Protein AF-A0A1C3NVM6-F1 (afdb_monomer_lite)

Structure (mmCIF, N/CA/C/O backbone):
data_AF-A0A1C3NVM6-F1
#
_entry.id   AF-A0A1C3NVM6-F1
#
loop_
_atom_site.group_PDB
_atom_site.id
_atom_site.type_symbol
_atom_site.label_atom_id
_atom_site.label_alt_id
_atom_site.label_comp_id
_atom_site.label_asym_id
_atom_site.label_entity_id
_atom_site.label_seq_id
_atom_site.pdbx_PDB_ins_code
_atom_site.Cartn_x
_atom_site.Cartn_y
_atom_site.Cartn_z
_atom_site.occupancy
_atom_site.B_iso_or_equiv
_atom_site.auth_seq_id
_atom_site.auth_comp_id
_atom_site.auth_asym_id
_atom_site.auth_atom_id
_atom_site.pdbx_PDB_model_num
ATOM 1 N N . MET A 1 1 ? -20.623 7.545 12.129 1.00 45.22 1 MET A N 1
ATOM 2 C CA . MET A 1 1 ? -19.542 6.965 11.305 1.00 45.22 1 MET A CA 1
ATOM 3 C C . MET A 1 1 ? -18.232 7.533 11.815 1.00 45.22 1 MET A C 1
ATOM 5 O O . MET A 1 1 ? -17.837 8.609 11.400 1.00 45.22 1 MET A O 1
ATOM 9 N N . THR A 1 2 ? -17.630 6.892 12.813 1.00 41.72 2 THR A N 1
ATOM 10 C CA . THR A 1 2 ? -16.450 7.446 13.489 1.00 41.72 2 THR A CA 1
ATOM 11 C C . THR A 1 2 ? -15.220 6.760 12.914 1.00 41.72 2 THR A C 1
ATOM 13 O O . THR A 1 2 ? -14.871 5.658 13.333 1.00 41.72 2 THR A O 1
ATOM 16 N N . LEU A 1 3 ? -14.609 7.368 11.898 1.00 51.72 3 LEU A N 1
ATOM 17 C CA . LEU A 1 3 ? -13.335 6.901 11.364 1.00 51.72 3 LEU A CA 1
ATOM 18 C C . LEU A 1 3 ? -12.263 7.153 12.430 1.00 51.72 3 LEU A C 1
ATOM 20 O O . LEU A 1 3 ? -12.024 8.272 12.872 1.00 51.72 3 LEU A O 1
ATOM 24 N N . THR A 1 4 ? -11.676 6.078 12.939 1.00 54.66 4 THR A N 1
ATOM 25 C CA . THR A 1 4 ? -10.547 6.150 13.860 1.00 54.66 4 THR A CA 1
ATOM 26 C C . THR A 1 4 ? -9.282 6.378 13.031 1.00 54.66 4 THR A C 1
ATOM 28 O O . THR A 1 4 ? -9.038 5.635 12.087 1.00 54.66 4 THR A O 1
ATOM 31 N N . VAL A 1 5 ? -8.480 7.389 13.392 1.00 80.00 5 VAL A N 1
ATOM 32 C CA . VAL A 1 5 ? -7.215 7.841 12.754 1.00 80.00 5 VAL A CA 1
ATOM 33 C C . VAL A 1 5 ? -6.427 6.793 11.933 1.00 80.00 5 VAL A C 1
ATOM 35 O O . VAL A 1 5 ? -6.034 7.122 10.817 1.00 80.00 5 VAL A O 1
ATOM 38 N N . PRO A 1 6 ? -6.183 5.537 12.383 1.00 85.31 6 PRO A N 1
ATOM 39 C CA . PRO A 1 6 ? -5.487 4.548 11.547 1.00 85.31 6 PRO A CA 1
ATOM 40 C C . PRO A 1 6 ? -6.184 4.234 10.218 1.00 85.31 6 PRO A C 1
ATOM 42 O O . PRO A 1 6 ? -5.511 4.019 9.216 1.00 85.31 6 PRO A O 1
ATOM 45 N N . THR A 1 7 ? -7.516 4.218 10.197 1.00 87.44 7 THR A N 1
ATOM 46 C CA . THR A 1 7 ? -8.305 3.944 8.985 1.00 87.44 7 THR A CA 1
ATOM 47 C C . THR A 1 7 ? -8.154 5.078 7.974 1.00 87.44 7 THR A C 1
ATOM 49 O O . THR A 1 7 ? -8.001 4.827 6.784 1.00 87.44 7 THR A O 1
ATOM 52 N N . GLU A 1 8 ? -8.141 6.324 8.451 1.00 91.06 8 GLU A N 1
ATOM 53 C CA . GLU A 1 8 ? -7.968 7.517 7.614 1.00 91.06 8 GLU A CA 1
ATOM 54 C C . GLU A 1 8 ? -6.559 7.576 7.028 1.00 91.06 8 GLU A C 1
ATOM 56 O O . GLU A 1 8 ? -6.404 7.836 5.840 1.00 91.06 8 GLU A O 1
ATOM 61 N N . ILE A 1 9 ? -5.538 7.258 7.832 1.00 92.69 9 ILE A N 1
ATOM 62 C CA . ILE A 1 9 ? -4.156 7.169 7.349 1.00 92.69 9 ILE A CA 1
ATOM 63 C C . ILE A 1 9 ? -4.026 6.039 6.326 1.00 92.69 9 ILE A C 1
ATOM 65 O O . ILE A 1 9 ? -3.431 6.248 5.275 1.00 92.69 9 ILE A O 1
ATOM 69 N N . GLY A 1 10 ? -4.604 4.862 6.590 1.00 94.31 10 GLY A N 1
ATOM 70 C CA . GLY A 1 10 ? -4.610 3.754 5.634 1.00 94.31 10 GLY A CA 1
ATOM 71 C C . GLY A 1 10 ? -5.243 4.154 4.299 1.00 94.31 10 GLY A C 1
ATOM 72 O O . GLY A 1 10 ? -4.642 3.939 3.248 1.00 94.31 10 GLY A O 1
ATOM 73 N N . ALA A 1 11 ? -6.404 4.813 4.338 1.00 93.94 11 ALA A N 1
ATOM 74 C CA . ALA A 1 11 ? -7.075 5.323 3.145 1.00 93.94 11 ALA A CA 1
ATOM 75 C C . ALA A 1 11 ? -6.246 6.401 2.421 1.00 93.94 11 ALA A C 1
ATOM 77 O O . ALA A 1 11 ? -6.111 6.341 1.200 1.00 93.94 11 ALA A O 1
ATOM 78 N N . ALA A 1 12 ? -5.638 7.343 3.152 1.00 93.75 12 ALA A N 1
ATOM 79 C CA . ALA A 1 12 ? -4.766 8.376 2.585 1.00 93.75 12 ALA A CA 1
ATOM 80 C C . ALA A 1 12 ? -3.505 7.782 1.934 1.00 93.75 12 ALA A C 1
ATOM 82 O O . ALA A 1 12 ? -3.042 8.265 0.904 1.00 93.75 12 ALA A O 1
ATOM 83 N N . MET A 1 13 ? -2.990 6.687 2.494 1.00 96.12 13 MET A N 1
ATOM 84 C CA . MET A 1 13 ? -1.891 5.900 1.935 1.00 96.12 13 MET A CA 1
ATOM 85 C C . MET A 1 13 ? -2.340 4.960 0.803 1.00 96.12 13 MET A C 1
ATOM 87 O O . MET A 1 13 ? -1.520 4.201 0.293 1.00 96.12 13 MET A O 1
ATOM 91 N N . ALA A 1 14 ? -3.613 5.016 0.393 1.00 96.81 14 ALA A N 1
ATOM 92 C CA . ALA A 1 14 ? -4.238 4.192 -0.641 1.00 96.81 14 ALA A CA 1
ATOM 93 C C . ALA A 1 14 ? -4.256 2.680 -0.341 1.00 96.81 14 ALA A C 1
ATOM 95 O O . ALA A 1 14 ? -4.271 1.856 -1.260 1.00 96.81 14 ALA A O 1
ATOM 96 N N . PHE A 1 15 ? -4.278 2.293 0.938 1.00 96.31 15 PHE A N 1
ATOM 97 C CA . PHE A 1 15 ? -4.554 0.909 1.314 1.00 96.31 15 PHE A CA 1
ATOM 98 C C . PHE A 1 15 ? -6.031 0.555 1.068 1.00 96.31 15 PHE A C 1
ATOM 100 O O . PHE A 1 15 ? -6.915 1.377 1.321 1.00 96.31 15 PHE A O 1
ATOM 107 N N . PRO A 1 16 ? -6.331 -0.675 0.604 1.00 95.06 16 PRO A N 1
ATOM 108 C CA . PRO A 1 16 ? -7.704 -1.146 0.449 1.00 95.06 16 PRO A CA 1
ATOM 109 C C . PRO A 1 16 ? -8.478 -1.123 1.772 1.00 95.06 16 PRO A C 1
ATOM 111 O O . PRO A 1 16 ? -7.914 -1.406 2.826 1.00 95.06 16 PRO A O 1
ATOM 114 N N . ALA A 1 17 ? -9.795 -0.907 1.714 1.00 89.81 17 ALA A N 1
ATOM 115 C CA . ALA A 1 17 ? -10.653 -0.844 2.905 1.00 89.81 17 ALA A CA 1
ATOM 116 C C . ALA A 1 17 ? -10.618 -2.117 3.784 1.00 89.81 17 ALA A C 1
ATOM 118 O O . ALA A 1 17 ? -10.884 -2.047 4.979 1.00 89.81 17 ALA A O 1
ATOM 119 N N . GLY A 1 18 ? -10.274 -3.275 3.207 1.00 90.38 18 GLY A N 1
ATOM 120 C CA . GLY A 1 18 ? -10.118 -4.547 3.924 1.00 90.38 18 GLY A CA 1
ATOM 121 C C . GLY A 1 18 ? -8.701 -4.833 4.435 1.00 90.38 18 GLY A C 1
ATOM 122 O O . GLY A 1 18 ? -8.449 -5.924 4.946 1.00 90.38 18 GLY A O 1
ATOM 123 N N . TYR A 1 19 ? -7.753 -3.907 4.267 1.00 93.81 19 TYR A N 1
ATOM 124 C CA . TYR A 1 19 ? -6.368 -4.129 4.664 1.00 93.81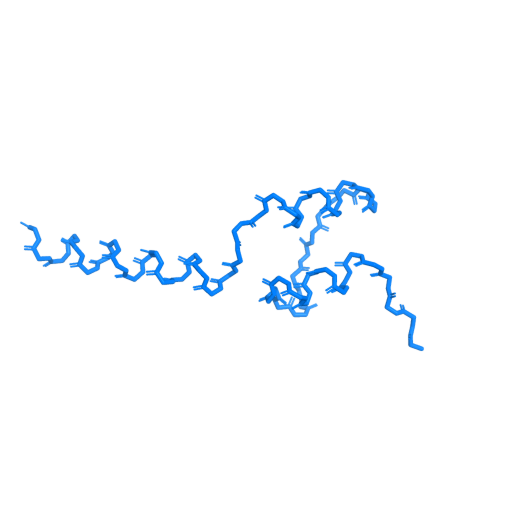 19 TYR A CA 1
ATOM 125 C C . TYR A 1 19 ? -6.227 -4.137 6.190 1.00 93.81 19 TYR A C 1
ATOM 127 O O . TYR A 1 19 ? -6.525 -3.155 6.873 1.00 93.81 19 TYR A O 1
ATOM 135 N N . ARG A 1 20 ? -5.762 -5.265 6.739 1.00 92.94 20 ARG A N 1
ATOM 136 C CA . ARG A 1 20 ? -5.646 -5.460 8.187 1.00 92.94 20 ARG A CA 1
ATOM 137 C C . ARG A 1 20 ? -4.237 -5.148 8.671 1.00 92.94 20 ARG A C 1
ATOM 139 O O . ARG A 1 20 ? -3.335 -5.972 8.540 1.00 92.94 20 ARG A O 1
ATOM 146 N N . ILE A 1 21 ? -4.080 -3.996 9.313 1.00 92.69 21 ILE A N 1
ATOM 147 C CA . ILE A 1 21 ? -2.857 -3.643 10.034 1.00 92.69 21 ILE A CA 1
ATOM 148 C C . ILE A 1 21 ? -2.904 -4.174 11.475 1.00 92.69 21 ILE A C 1
ATOM 150 O O . ILE A 1 21 ? -3.948 -4.161 12.127 1.00 92.69 21 ILE A O 1
ATOM 154 N N . THR A 1 22 ? -1.786 -4.699 11.969 1.00 94.19 22 THR A N 1
ATOM 155 C CA . THR A 1 22 ? -1.688 -5.331 13.295 1.00 94.19 22 THR A CA 1
ATOM 156 C C . THR A 1 22 ? -1.141 -4.371 14.354 1.00 94.19 22 THR A C 1
ATOM 158 O O . THR A 1 22 ? -0.565 -3.337 14.028 1.00 94.19 22 THR A O 1
ATOM 161 N N . GLY A 1 23 ? -1.267 -4.736 15.633 1.00 93.19 23 GLY A N 1
ATOM 162 C CA . GLY A 1 23 ? -0.721 -3.966 16.758 1.00 93.19 23 GLY A CA 1
ATOM 163 C C . GLY A 1 23 ? -1.677 -2.907 17.312 1.00 93.19 23 GLY A C 1
ATOM 164 O O . GLY A 1 23 ? -2.818 -2.779 16.861 1.00 93.19 23 GLY A O 1
ATOM 165 N N . ALA A 1 24 ? -1.217 -2.162 18.322 1.00 92.81 24 ALA A N 1
ATOM 166 C CA . ALA A 1 24 ? -1.997 -1.106 18.965 1.00 92.81 24 ALA A CA 1
ATOM 167 C C . ALA A 1 24 ? -2.095 0.146 18.078 1.00 92.81 24 ALA A C 1
ATOM 169 O O . ALA A 1 24 ? -1.281 0.356 17.183 1.00 92.81 24 ALA A O 1
ATOM 170 N N . ARG A 1 25 ? -3.058 1.036 18.354 1.00 89.56 25 ARG A N 1
ATOM 171 C CA . ARG A 1 25 ? -3.347 2.226 17.524 1.00 89.56 25 ARG A CA 1
ATOM 172 C C . ARG A 1 25 ? -2.106 3.061 17.174 1.00 89.56 25 ARG A C 1
ATOM 174 O O . ARG A 1 25 ? -1.960 3.477 16.031 1.00 89.56 25 ARG A O 1
ATOM 181 N N . ARG A 1 26 ? -1.206 3.301 18.137 1.00 90.88 26 ARG A N 1
ATOM 182 C CA . ARG A 1 26 ? 0.038 4.061 17.911 1.00 90.88 26 ARG A CA 1
ATOM 183 C C . ARG A 1 26 ? 1.005 3.326 16.981 1.00 90.88 26 ARG A C 1
ATOM 185 O O . ARG A 1 26 ? 1.639 3.962 16.144 1.00 90.88 26 ARG A O 1
ATOM 192 N N . ASP A 1 27 ? 1.095 2.008 17.106 1.00 93.62 27 ASP A N 1
ATOM 193 C CA . ASP A 1 27 ? 1.948 1.188 16.248 1.00 93.62 27 ASP A CA 1
ATOM 194 C C . ASP A 1 27 ? 1.382 1.116 14.834 1.00 93.62 27 ASP A C 1
ATOM 196 O O . ASP A 1 27 ? 2.138 1.238 13.882 1.00 93.62 27 ASP A O 1
ATOM 200 N N . GLN A 1 28 ? 0.058 1.045 14.681 1.00 93.88 28 GLN A N 1
ATOM 201 C CA . GLN A 1 28 ? -0.598 1.098 13.372 1.00 93.88 28 GLN A CA 1
ATOM 202 C C . GLN A 1 28 ? -0.295 2.403 12.624 1.00 93.88 28 GLN A C 1
ATOM 204 O O . GLN A 1 28 ? 0.026 2.369 11.441 1.00 93.88 28 GLN A O 1
ATOM 209 N N . VAL A 1 29 ? -0.331 3.550 13.314 1.00 92.75 29 VAL A N 1
ATOM 210 C CA . VAL A 1 29 ? 0.062 4.847 12.730 1.00 92.75 29 V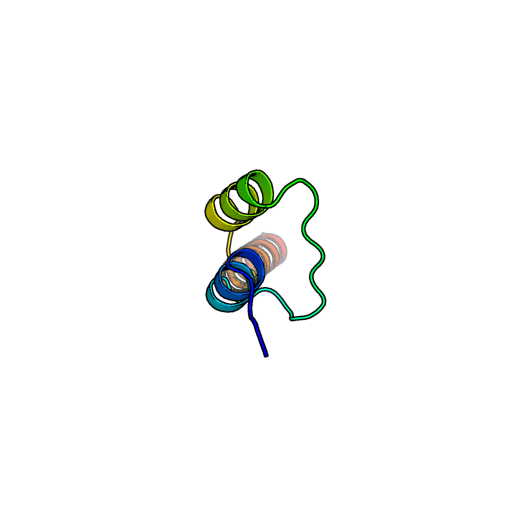AL A CA 1
ATOM 211 C C . VAL A 1 29 ? 1.519 4.813 12.256 1.00 92.75 29 VAL A C 1
ATOM 213 O O . VAL A 1 29 ? 1.810 5.250 11.145 1.00 92.75 29 VAL A O 1
ATOM 216 N N . ARG A 1 30 ? 2.432 4.256 13.064 1.00 92.69 30 ARG A N 1
ATOM 217 C CA . ARG A 1 30 ? 3.854 4.116 12.695 1.00 92.69 30 ARG A CA 1
ATOM 218 C C . ARG A 1 30 ? 4.051 3.157 11.523 1.00 92.69 30 ARG A C 1
ATOM 220 O O . ARG A 1 30 ? 4.852 3.442 10.643 1.00 92.69 30 ARG A O 1
ATOM 227 N N . LEU A 1 31 ? 3.333 2.038 11.509 1.00 95.88 31 LEU A N 1
ATOM 228 C CA . LEU A 1 31 ? 3.402 1.045 10.442 1.00 95.88 31 LEU A CA 1
ATOM 229 C C . LEU A 1 31 ? 2.906 1.631 9.119 1.00 95.88 31 LEU A C 1
ATOM 231 O O . LEU A 1 31 ? 3.591 1.473 8.116 1.00 95.88 31 LEU A O 1
ATOM 235 N N . TYR A 1 32 ? 1.781 2.357 9.115 1.00 94.81 32 TYR A N 1
ATOM 236 C CA . TYR A 1 32 ? 1.330 3.055 7.910 1.00 94.81 32 TYR A CA 1
ATOM 237 C C . TYR A 1 32 ? 2.312 4.144 7.475 1.00 94.81 32 TYR A C 1
ATOM 239 O O . TYR A 1 32 ? 2.655 4.192 6.301 1.00 94.81 32 TYR A O 1
ATOM 247 N N . GLY A 1 33 ? 2.799 4.982 8.397 1.00 91.38 33 GLY A N 1
ATOM 248 C CA . GLY A 1 33 ? 3.732 6.068 8.068 1.00 91.38 33 GLY A CA 1
ATOM 249 C C . GLY A 1 33 ? 5.081 5.592 7.518 1.00 91.38 33 GLY A C 1
ATOM 250 O O . GLY A 1 33 ? 5.709 6.308 6.746 1.00 91.38 33 GLY A O 1
ATOM 251 N N . ASN A 1 34 ? 5.505 4.379 7.879 1.00 95.81 34 ASN A N 1
ATOM 252 C CA . ASN A 1 34 ? 6.741 3.767 7.388 1.00 95.81 34 ASN A CA 1
ATOM 253 C C . ASN A 1 34 ? 6.531 2.852 6.168 1.00 95.81 34 ASN A C 1
ATOM 255 O O . ASN A 1 34 ? 7.506 2.328 5.630 1.00 95.81 34 ASN A O 1
ATOM 259 N N . ALA A 1 35 ? 5.288 2.605 5.750 1.00 96.06 35 ALA A N 1
ATOM 260 C CA . ALA A 1 35 ? 5.000 1.751 4.607 1.00 96.06 35 ALA A CA 1
ATOM 261 C C . ALA A 1 35 ? 5.165 2.512 3.285 1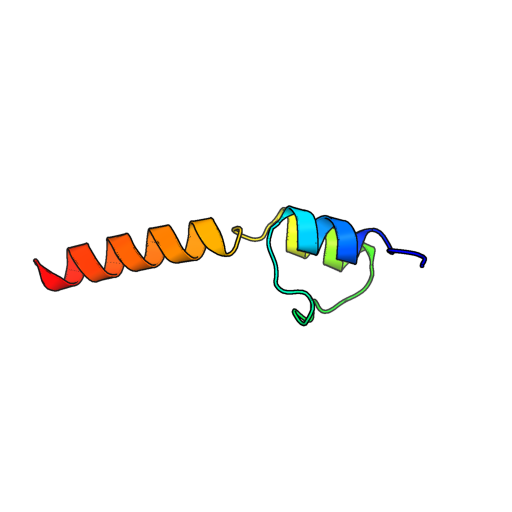.00 96.06 35 ALA A C 1
ATOM 263 O O . ALA A 1 35 ? 4.877 3.704 3.183 1.00 96.06 35 ALA A O 1
ATOM 264 N N . VAL A 1 36 ? 5.556 1.792 2.233 1.00 97.19 36 VAL A N 1
ATOM 265 C CA . VAL A 1 36 ? 5.424 2.287 0.858 1.00 97.19 36 VAL A CA 1
ATOM 266 C C . VAL A 1 36 ? 3.949 2.217 0.464 1.00 97.19 36 VAL A C 1
ATOM 268 O O . VAL A 1 36 ? 3.281 1.217 0.735 1.00 97.19 36 VAL A O 1
ATOM 271 N N . THR A 1 37 ? 3.429 3.263 -0.183 1.00 97.50 37 THR A N 1
ATOM 272 C CA . THR A 1 37 ? 2.037 3.257 -0.652 1.00 97.50 37 THR A CA 1
ATOM 273 C C . THR A 1 37 ? 1.831 2.143 -1.691 1.00 97.50 37 THR A C 1
ATOM 275 O O . THR A 1 37 ? 2.688 1.954 -2.563 1.00 97.50 37 THR A O 1
ATOM 278 N N . PRO A 1 38 ? 0.700 1.409 -1.665 1.00 97.75 38 PRO A N 1
ATOM 279 C CA . PRO A 1 38 ? 0.405 0.372 -2.653 1.00 97.75 38 PRO A CA 1
ATOM 280 C C . PRO A 1 38 ? 0.580 0.793 -4.126 1.00 97.75 38 PRO A C 1
ATOM 282 O O . PRO A 1 38 ? 1.181 0.018 -4.874 1.00 97.75 38 PRO A O 1
ATOM 285 N N . PRO A 1 39 ? 0.148 1.992 -4.584 1.00 97.94 39 PRO A N 1
ATOM 286 C CA . PRO A 1 39 ? 0.390 2.410 -5.967 1.00 97.94 39 PRO A CA 1
ATOM 287 C C . PRO A 1 39 ? 1.878 2.592 -6.297 1.00 97.94 39 PRO A C 1
ATOM 289 O O . PRO A 1 39 ? 2.305 2.209 -7.386 1.00 97.94 39 PRO A O 1
ATOM 292 N N . ALA A 1 40 ? 2.689 3.121 -5.373 1.00 98.25 40 ALA A N 1
ATOM 293 C CA . ALA A 1 40 ? 4.127 3.265 -5.598 1.00 98.25 40 ALA A CA 1
ATOM 294 C C . ALA A 1 40 ? 4.829 1.899 -5.635 1.00 98.25 40 ALA A C 1
ATOM 296 O O . ALA A 1 40 ? 5.631 1.645 -6.533 1.00 98.25 40 ALA A O 1
ATOM 297 N N . ALA A 1 41 ? 4.481 0.995 -4.713 1.00 98.19 41 ALA A N 1
ATOM 298 C CA . ALA A 1 41 ? 5.003 -0.371 -4.698 1.00 98.19 41 ALA A CA 1
ATOM 299 C C . ALA A 1 41 ? 4.683 -1.119 -6.002 1.00 98.19 41 ALA A C 1
ATOM 301 O O . ALA A 1 41 ? 5.557 -1.779 -6.568 1.00 98.19 41 ALA A O 1
ATOM 302 N N . ARG A 1 42 ? 3.457 -0.960 -6.521 1.00 98.31 42 ARG A N 1
ATOM 303 C CA . ARG A 1 42 ? 3.052 -1.524 -7.813 1.00 98.31 42 ARG A CA 1
ATOM 304 C C . ARG A 1 42 ? 3.921 -1.004 -8.954 1.00 98.31 42 ARG A C 1
ATOM 306 O O . ARG A 1 42 ? 4.466 -1.811 -9.700 1.00 98.31 42 ARG A O 1
ATOM 313 N N . LEU A 1 43 ? 4.090 0.314 -9.059 1.00 98.38 43 LEU A N 1
ATOM 314 C CA . LEU A 1 43 ? 4.905 0.917 -10.113 1.00 98.38 43 LEU A CA 1
ATOM 315 C C . LEU A 1 43 ? 6.354 0.414 -10.061 1.00 98.38 43 LEU A C 1
ATOM 317 O O . LEU A 1 43 ? 6.909 0.039 -11.090 1.00 98.38 43 LEU A O 1
ATOM 321 N N . ILE A 1 44 ? 6.962 0.376 -8.872 1.00 98.19 44 ILE A N 1
ATOM 322 C CA . ILE A 1 44 ? 8.326 -0.142 -8.692 1.00 98.19 44 ILE A CA 1
ATOM 323 C C . ILE A 1 44 ? 8.402 -1.595 -9.168 1.00 98.19 44 ILE A C 1
ATOM 325 O O . ILE A 1 44 ? 9.290 -1.933 -9.950 1.00 98.19 44 ILE A O 1
ATOM 329 N N . SER A 1 45 ? 7.454 -2.438 -8.751 1.00 98.12 45 SER A N 1
ATOM 330 C CA . SER A 1 45 ? 7.415 -3.839 -9.172 1.00 98.12 45 SER A CA 1
ATOM 331 C C . SER A 1 45 ? 7.277 -3.979 -10.687 1.00 98.12 45 SER A C 1
ATOM 333 O O . SER A 1 45 ? 8.006 -4.765 -11.280 1.00 98.12 45 SER A O 1
ATOM 335 N N . GLU A 1 46 ? 6.401 -3.205 -11.331 1.00 98.31 46 GLU A N 1
ATOM 336 C CA . GLU A 1 46 ? 6.226 -3.225 -12.791 1.00 98.31 46 GLU A CA 1
ATOM 337 C C . GLU A 1 46 ? 7.524 -2.844 -13.521 1.00 98.31 46 GLU A C 1
ATOM 339 O O . GLU A 1 46 ? 7.905 -3.490 -14.504 1.00 98.31 46 GLU A O 1
ATOM 344 N N . ARG A 1 47 ? 8.246 -1.831 -13.022 1.00 98.31 47 ARG A N 1
ATOM 345 C CA . ARG A 1 47 ? 9.542 -1.420 -13.586 1.00 98.31 47 ARG A CA 1
ATOM 346 C C . ARG A 1 47 ? 10.602 -2.501 -13.428 1.00 98.31 47 ARG A C 1
ATOM 348 O O . ARG A 1 47 ? 11.320 -2.769 -14.388 1.00 98.31 47 ARG A O 1
ATOM 355 N N . LEU A 1 48 ? 10.670 -3.140 -12.262 1.00 98.12 48 LEU A N 1
ATOM 356 C CA . LEU A 1 48 ? 11.598 -4.243 -12.012 1.00 98.12 48 LEU A CA 1
ATOM 357 C C . LEU A 1 48 ? 11.292 -5.445 -12.908 1.00 98.12 48 LEU A C 1
ATOM 359 O O . LEU A 1 48 ? 12.195 -5.953 -13.564 1.00 98.12 48 LEU A O 1
ATOM 363 N N . THR A 1 49 ? 10.028 -5.861 -13.003 1.00 98.38 49 THR A N 1
ATOM 364 C CA . THR A 1 49 ? 9.620 -6.963 -13.886 1.00 98.38 49 THR A CA 1
ATOM 365 C C . THR A 1 49 ? 9.956 -6.667 -15.344 1.00 98.38 49 THR A C 1
ATOM 367 O O . THR A 1 49 ? 10.474 -7.536 -16.036 1.00 98.38 49 THR A O 1
ATOM 370 N N . THR A 1 50 ? 9.718 -5.437 -15.805 1.00 98.31 50 THR A N 1
ATOM 371 C CA . THR A 1 50 ? 10.080 -5.026 -17.170 1.00 98.31 50 THR A CA 1
ATOM 372 C C . THR A 1 50 ? 11.587 -5.116 -17.395 1.00 98.31 50 THR A C 1
ATOM 374 O O . THR A 1 50 ? 12.011 -5.661 -18.407 1.00 98.31 50 THR A O 1
ATOM 377 N N . ALA A 1 51 ? 12.396 -4.616 -16.454 1.00 97.50 51 ALA A N 1
ATOM 378 C CA . ALA A 1 51 ? 13.853 -4.640 -16.563 1.00 97.50 51 ALA A CA 1
ATOM 379 C C . ALA A 1 51 ? 14.405 -6.072 -16.625 1.00 97.50 51 ALA A C 1
ATOM 381 O O . ALA A 1 51 ? 15.277 -6.349 -17.440 1.00 97.50 51 ALA A O 1
ATOM 382 N N . LEU A 1 52 ? 13.856 -6.978 -15.813 1.00 97.44 52 LEU A N 1
ATOM 383 C CA . LEU A 1 52 ? 14.238 -8.393 -15.804 1.00 97.44 52 LEU A CA 1
ATOM 384 C C . LEU A 1 52 ? 13.784 -9.151 -17.060 1.00 97.44 52 LEU A C 1
ATOM 386 O O . LEU A 1 52 ? 14.362 -10.175 -17.396 1.00 97.44 52 LEU A O 1
ATOM 390 N N . ALA A 1 53 ? 12.739 -8.684 -17.746 1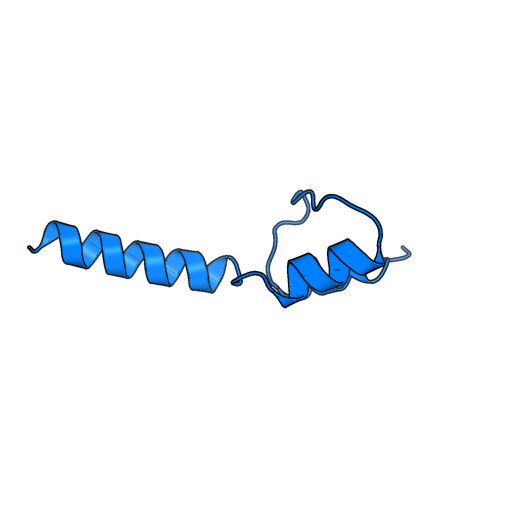.00 94.81 53 ALA A N 1
ATOM 391 C CA . ALA A 1 53 ? 12.254 -9.310 -18.975 1.00 94.81 53 ALA A CA 1
ATOM 392 C C . ALA A 1 53 ? 13.083 -8.934 -20.217 1.00 94.81 53 ALA A C 1
ATOM 394 O O . ALA A 1 53 ? 12.971 -9.603 -21.242 1.00 94.81 53 ALA A O 1
ATOM 395 N N . ILE A 1 54 ? 13.871 -7.855 -20.143 1.00 91.31 54 ILE A N 1
ATOM 396 C CA . ILE A 1 54 ? 14.718 -7.361 -21.243 1.00 91.31 54 ILE A CA 1
ATOM 397 C C . ILE A 1 54 ? 16.221 -7.567 -20.994 1.00 91.31 54 ILE A C 1
ATOM 399 O O . ILE A 1 54 ? 17.019 -7.198 -21.855 1.00 91.31 54 ILE A O 1
ATOM 403 N N . SER A 1 55 ? 16.598 -8.094 -19.824 1.00 73.81 55 SER A N 1
ATOM 404 C CA . SER A 1 55 ? 17.968 -8.477 -19.455 1.00 73.81 55 SER A CA 1
ATOM 4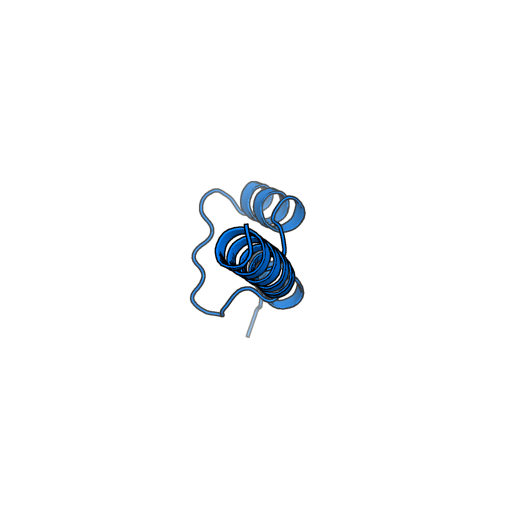05 C C . SER A 1 55 ? 18.280 -9.903 -19.883 1.00 73.81 55 SER A C 1
ATOM 407 O O . SER A 1 55 ? 19.383 -10.118 -20.426 1.00 73.81 55 SER A O 1
#

Sequence (55 aa):
MTLTVPTEIGAAMAFPAGYRITGARRDQVRLYGNAVTPPAARLISERLTTALAIS

Organism: NCBI:txid1839754

Foldseek 3Di:
DDDDV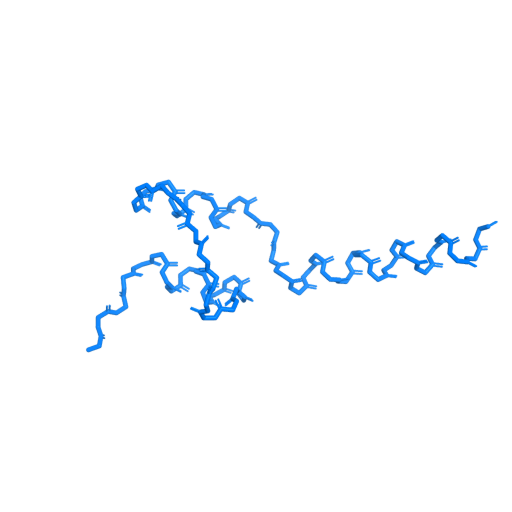LQVLCVVLVHDNPDDDDDDPVVSNVCSVPDRRPVVVVVVVVVVVVVVVVD

InterPro domains:
  IPR029063 S-adenosyl-L-methionine-dependent methyltransferase superfamily [SSF53335] (6-52)

Secondary structure (DSSP, 8-state):
----HHHHHHHHTT--TT----S-HHHHHHHHHHSPPHHHHHHHHHHHHHHHHH-

Radius of gyration: 14.56 Å; chains: 1; bounding box: 38×18×40 Å

pLDDT: mean 90.72, std 12.78, range [41.72, 98.38]